Protein AF-A0A2G9RM29-F1 (afdb_monomer_lite)

Sequence (116 aa):
MASVRSVRSYSSSSVINNDRISYLGAKIPPEVEVMVRHVKDLDKETFRKILKAVVGALEGKDCREAVKVIQQNTSLSQEQLSFIIAGAYTLLRVALRLPVLTLKQEAFKEDLKELR

InterPro domains:
  IPR037357 COMM domain-containing protein 5 [PTHR15666] (1-116)

Foldseek 3Di:
DDDDDDDDDDDDDDDDDDPDAALCGPDNDVLLLLLVVLVVPDDPVLLVLLLVLLVCVVVVHDSPVSLVVSVVVDPDDPVNSVSNSSSSNSLVVSLVVDDPVPDDVVSSVVSVVVSD

pLDDT: mean 81.3, std 18.46, range [35.34, 96.5]

Organism: Aquarana catesbeiana (NCBI:txid8400)

Structure (mmCIF, N/CA/C/O backbone):
data_AF-A0A2G9RM29-F1
#
_entry.id   AF-A0A2G9RM29-F1
#
loop_
_atom_site.group_PDB
_atom_site.id
_atom_site.type_symbol
_atom_site.label_atom_id
_atom_site.label_alt_id
_atom_site.label_comp_id
_atom_site.label_asym_id
_atom_site.label_entity_id
_atom_site.label_seq_id
_atom_site.pdbx_PDB_ins_code
_atom_site.Cartn_x
_atom_site.Cartn_y
_atom_site.Cartn_z
_atom_site.occupancy
_atom_site.B_iso_or_equiv
_atom_site.auth_seq_id
_atom_site.auth_comp_id
_atom_site.auth_asym_id
_atom_site.auth_atom_id
_atom_site.pdbx_PDB_model_num
ATOM 1 N N . MET A 1 1 ? -4.376 9.648 -46.928 1.00 39.06 1 MET A N 1
ATOM 2 C CA . MET A 1 1 ? -3.226 10.377 -46.347 1.00 39.06 1 MET A CA 1
ATOM 3 C C . MET A 1 1 ? -3.618 10.851 -44.959 1.00 39.06 1 MET A C 1
ATOM 5 O O . MET A 1 1 ? -4.741 11.301 -44.781 1.00 39.06 1 MET A O 1
ATOM 9 N N . ALA A 1 2 ? -2.755 10.584 -43.981 1.00 37.19 2 ALA A N 1
ATOM 10 C CA . ALA A 1 2 ? -3.076 10.558 -42.560 1.00 37.19 2 ALA A CA 1
ATOM 11 C C . ALA A 1 2 ? -3.325 11.944 -41.937 1.00 37.19 2 ALA A C 1
ATOM 13 O O . ALA A 1 2 ? -2.761 12.956 -42.341 1.00 37.19 2 ALA A O 1
ATOM 14 N N . SER A 1 3 ? -4.192 11.911 -40.928 1.00 35.69 3 SER A N 1
ATOM 15 C CA . SER A 1 3 ? -4.705 12.990 -40.088 1.00 35.69 3 SER A CA 1
ATOM 16 C C . SER A 1 3 ? -3.607 13.730 -39.314 1.00 35.69 3 SER A C 1
ATOM 18 O O . SER A 1 3 ? -2.886 13.119 -38.530 1.00 35.69 3 SER A O 1
ATOM 20 N N . VAL A 1 4 ? -3.557 15.059 -39.429 1.00 42.94 4 VAL A N 1
ATOM 21 C CA . VAL A 1 4 ? -2.742 15.919 -38.557 1.00 42.94 4 VAL A CA 1
ATOM 22 C C . VAL A 1 4 ? -3.575 16.264 -37.321 1.00 42.94 4 VAL A C 1
ATOM 24 O O . VAL A 1 4 ? -4.519 17.047 -37.402 1.00 42.94 4 VAL A O 1
ATOM 27 N N . ARG A 1 5 ? -3.274 15.652 -36.170 1.00 40.53 5 ARG A N 1
ATOM 28 C CA . ARG A 1 5 ? -3.849 16.056 -34.878 1.00 40.53 5 ARG A CA 1
ATOM 29 C C . ARG A 1 5 ? -2.827 16.869 -34.091 1.00 40.53 5 ARG A C 1
ATOM 31 O O . ARG A 1 5 ? -1.820 16.346 -33.636 1.00 40.53 5 ARG A O 1
ATOM 38 N N . SER A 1 6 ? -3.153 18.156 -34.000 1.00 35.34 6 SER A N 1
ATOM 39 C CA . SER A 1 6 ? -2.845 19.141 -32.959 1.00 35.34 6 SER A CA 1
ATOM 40 C C . SER A 1 6 ? -1.869 18.698 -31.859 1.00 35.34 6 SER A C 1
ATOM 42 O O . SER A 1 6 ? -2.187 17.873 -31.002 1.00 35.34 6 SER A O 1
ATOM 44 N N . VAL A 1 7 ? -0.694 19.328 -31.874 1.00 41.78 7 VAL A N 1
ATOM 45 C CA . VAL A 1 7 ? 0.299 19.312 -30.798 1.00 41.78 7 VAL A CA 1
ATOM 46 C C . VAL A 1 7 ? -0.275 20.103 -29.624 1.00 41.78 7 VAL A C 1
ATOM 48 O O . VAL A 1 7 ? -0.481 21.312 -29.722 1.00 41.78 7 VAL A O 1
ATOM 51 N N . ARG A 1 8 ? -0.573 19.419 -28.517 1.00 37.06 8 ARG A N 1
ATOM 52 C CA . ARG A 1 8 ? -1.011 20.062 -27.279 1.00 37.06 8 ARG A CA 1
ATOM 53 C C . ARG A 1 8 ? 0.226 20.496 -26.502 1.00 37.06 8 ARG A C 1
ATOM 55 O O . ARG A 1 8 ? 0.927 19.670 -25.927 1.00 37.06 8 ARG A O 1
ATOM 62 N N . SER A 1 9 ? 0.494 21.794 -26.540 1.00 40.59 9 SER A N 1
ATOM 63 C CA . SER A 1 9 ? 1.477 22.464 -25.696 1.00 40.59 9 SER A CA 1
ATOM 64 C C . SER A 1 9 ? 1.080 22.303 -24.230 1.00 40.59 9 SER A C 1
ATOM 66 O O . SER A 1 9 ? -0.028 22.678 -23.844 1.00 40.59 9 SER A O 1
ATOM 68 N N . TYR A 1 10 ? 1.982 21.764 -23.416 1.00 39.25 10 TYR A N 1
ATOM 69 C CA . TYR A 1 10 ? 1.860 21.797 -21.964 1.00 39.25 10 TYR A CA 1
ATOM 70 C C . TYR A 1 10 ? 2.917 22.757 -21.436 1.00 39.25 10 TYR A C 1
ATOM 72 O O . TYR A 1 10 ? 4.115 22.500 -21.531 1.00 39.25 10 TYR A O 1
ATOM 80 N N . SER A 1 11 ? 2.435 23.904 -20.963 1.00 39.41 11 SER A N 1
ATOM 81 C CA . SER A 1 11 ? 3.227 24.956 -20.345 1.00 39.41 11 SER A CA 1
ATOM 82 C C . SER A 1 11 ? 3.948 24.441 -19.106 1.00 39.41 11 SER A C 1
ATOM 84 O O . SER A 1 11 ? 3.348 23.835 -18.218 1.00 39.41 11 SER A O 1
ATOM 86 N N . SER A 1 12 ? 5.240 24.735 -19.065 1.00 57.28 12 SER A N 1
ATOM 87 C CA . SER A 1 12 ? 6.162 24.480 -17.972 1.00 57.28 12 SER A CA 1
ATOM 88 C C . SER A 1 12 ? 5.774 25.234 -16.704 1.00 57.28 12 SER A C 1
ATOM 90 O O . SER A 1 12 ? 5.545 26.441 -16.733 1.00 57.28 12 SER A O 1
ATOM 92 N N . SER A 1 13 ? 5.786 24.541 -15.570 1.00 45.22 13 SER A N 1
ATOM 93 C CA . SER A 1 13 ? 6.316 25.066 -14.304 1.00 45.22 13 SER A CA 1
ATOM 94 C C . SER A 1 13 ? 6.327 23.952 -13.261 1.00 45.22 13 SER A C 1
ATOM 96 O O . SER A 1 13 ? 5.269 23.543 -12.795 1.00 45.22 13 SER A O 1
ATOM 98 N N . SER A 1 14 ? 7.526 23.446 -12.944 1.00 40.19 14 SER A N 1
ATOM 99 C CA . SER A 1 14 ? 7.985 22.993 -11.615 1.00 40.19 14 SER A CA 1
ATOM 100 C C . SER A 1 14 ? 9.320 22.248 -11.754 1.00 40.19 14 SER A C 1
ATOM 102 O O . SER A 1 14 ? 9.354 21.116 -12.212 1.00 40.19 14 SER A O 1
ATOM 104 N N . VAL A 1 15 ? 10.398 22.945 -11.384 1.00 43.25 15 VAL A N 1
ATOM 105 C CA . VAL A 1 15 ? 11.669 22.448 -10.819 1.00 43.25 15 VAL A CA 1
ATOM 106 C C . VAL A 1 15 ? 12.265 21.161 -11.417 1.00 43.25 15 VAL A C 1
ATOM 108 O O . VAL A 1 15 ? 11.895 20.048 -11.061 1.00 43.25 15 VAL A O 1
ATOM 111 N N . ILE A 1 16 ? 13.291 21.329 -12.255 1.00 55.44 16 ILE A N 1
ATOM 112 C CA . ILE A 1 16 ? 14.255 20.266 -12.555 1.00 55.44 16 ILE A CA 1
ATOM 113 C C . ILE A 1 16 ? 15.075 20.036 -11.284 1.00 55.44 16 ILE A C 1
ATOM 115 O O . ILE A 1 16 ? 15.855 20.900 -10.893 1.00 55.44 16 ILE A O 1
ATOM 119 N N . ASN A 1 17 ? 14.890 18.886 -10.645 1.00 42.97 17 ASN A N 1
ATOM 120 C CA . ASN A 1 17 ? 15.922 18.235 -9.850 1.00 42.97 17 ASN A CA 1
ATOM 121 C C . ASN A 1 17 ? 15.655 16.727 -9.883 1.00 42.97 17 ASN A C 1
ATOM 123 O O . ASN A 1 17 ? 14.627 16.272 -9.395 1.00 42.97 17 ASN A O 1
ATOM 127 N N . ASN A 1 18 ? 16.622 15.997 -10.449 1.00 44.72 18 ASN A N 1
ATOM 128 C CA . ASN A 1 18 ? 16.646 14.565 -10.763 1.00 44.72 18 ASN A CA 1
ATOM 129 C C . ASN A 1 18 ? 15.900 14.182 -12.060 1.00 44.72 18 ASN A C 1
ATOM 131 O O . ASN A 1 18 ? 14.682 14.054 -12.080 1.00 44.72 18 ASN A O 1
ATOM 135 N N . ASP A 1 19 ? 16.650 13.905 -13.135 1.00 55.56 19 ASP A N 1
ATOM 136 C CA . ASP A 1 19 ? 16.211 13.293 -14.410 1.00 55.56 19 ASP A CA 1
ATOM 137 C C . ASP A 1 19 ? 15.599 11.878 -14.258 1.00 55.56 19 ASP A C 1
ATOM 139 O O . ASP A 1 19 ? 15.574 11.075 -15.194 1.00 55.56 19 ASP A O 1
ATOM 143 N N . ARG A 1 20 ? 15.112 11.528 -13.065 1.00 68.44 20 ARG A N 1
ATOM 144 C CA . ARG A 1 20 ? 14.436 10.271 -12.792 1.00 68.44 20 ARG A CA 1
ATOM 145 C C . ARG A 1 20 ? 12.937 10.513 -12.756 1.00 68.44 20 ARG A C 1
ATOM 147 O O . ARG A 1 20 ? 12.405 11.107 -11.828 1.00 68.44 20 ARG A O 1
ATOM 154 N N . ILE A 1 21 ? 12.248 9.998 -13.765 1.00 71.00 21 ILE A N 1
ATOM 155 C CA . ILE A 1 21 ? 10.790 9.905 -13.743 1.00 71.00 21 ILE A CA 1
ATOM 156 C C . ILE A 1 21 ? 10.419 8.898 -12.645 1.00 71.00 21 ILE A C 1
ATOM 158 O O . ILE A 1 21 ? 10.842 7.741 -12.708 1.00 71.00 21 ILE A O 1
ATOM 162 N N . SER A 1 22 ? 9.656 9.341 -11.642 1.00 79.69 22 SER A N 1
ATOM 163 C CA . SER A 1 22 ? 9.115 8.476 -10.584 1.00 79.69 22 SER A CA 1
ATOM 164 C C . SER A 1 22 ? 8.395 7.267 -11.189 1.00 79.69 22 SER A C 1
ATOM 166 O O . SER A 1 22 ? 7.782 7.378 -12.255 1.00 79.69 22 SER A O 1
ATOM 168 N N . TYR A 1 23 ? 8.391 6.110 -10.515 1.00 83.25 23 TYR A N 1
ATOM 169 C CA . TYR A 1 23 ? 7.654 4.938 -11.023 1.00 83.25 23 TYR A CA 1
ATOM 170 C C . TYR A 1 23 ? 6.148 5.197 -11.180 1.00 83.25 23 TYR A C 1
ATOM 172 O O . TYR A 1 23 ? 5.482 4.513 -11.956 1.00 83.25 23 TYR A O 1
ATOM 180 N N . LEU A 1 24 ? 5.612 6.188 -10.463 1.00 83.25 24 LEU A N 1
ATOM 181 C CA . LEU A 1 24 ? 4.226 6.642 -10.580 1.00 83.25 24 LEU A CA 1
ATOM 182 C C . LEU A 1 24 ? 3.969 7.481 -11.847 1.00 83.25 24 LEU A C 1
ATOM 184 O O . LEU A 1 24 ? 2.817 7.768 -12.168 1.00 83.25 24 LEU A O 1
ATOM 188 N N . GLY A 1 25 ? 5.019 7.828 -12.594 1.00 82.00 25 GLY A N 1
ATOM 189 C CA . GLY A 1 25 ? 4.978 8.653 -13.795 1.00 82.00 25 GLY A CA 1
ATOM 190 C C . GLY A 1 25 ? 5.106 10.148 -13.496 1.00 82.00 25 GLY A C 1
ATOM 191 O O . GLY A 1 25 ? 5.557 10.557 -12.432 1.00 82.00 25 GLY A O 1
ATOM 192 N N . ALA A 1 26 ? 4.693 10.977 -14.459 1.00 78.50 26 ALA A N 1
ATOM 193 C CA . ALA A 1 26 ? 4.794 12.439 -14.369 1.00 78.50 26 ALA A CA 1
ATOM 194 C C . ALA A 1 26 ? 3.846 13.077 -13.333 1.00 78.50 26 ALA A C 1
ATOM 196 O O . ALA A 1 26 ? 4.011 14.244 -12.987 1.00 78.50 26 ALA A O 1
ATOM 197 N N . LYS A 1 27 ? 2.829 12.343 -12.863 1.00 82.62 27 LYS A N 1
ATOM 198 C CA . LYS A 1 27 ? 1.893 12.796 -11.830 1.00 82.62 27 LYS A CA 1
ATOM 199 C C . LYS A 1 27 ? 1.513 11.633 -10.919 1.00 82.62 27 LYS A C 1
ATOM 201 O O . LYS A 1 27 ? 1.222 10.544 -11.404 1.00 82.62 27 LYS A O 1
ATOM 206 N N . ILE A 1 28 ? 1.448 11.899 -9.617 1.00 86.38 28 ILE A N 1
ATOM 207 C CA . ILE A 1 28 ? 0.980 10.942 -8.611 1.00 86.38 28 ILE A CA 1
ATOM 208 C C . ILE A 1 28 ? -0.507 10.615 -8.871 1.00 86.38 28 ILE A C 1
ATOM 210 O O . ILE A 1 28 ? -1.312 11.542 -9.022 1.00 86.38 28 ILE A O 1
ATOM 214 N N . PRO A 1 29 ? -0.902 9.328 -8.933 1.00 88.44 29 PRO A N 1
ATOM 215 C CA . PRO A 1 29 ? -2.305 8.942 -9.049 1.00 88.44 29 PRO A CA 1
ATOM 216 C C . PRO A 1 29 ? -3.140 9.496 -7.883 1.00 88.44 29 PRO A C 1
ATOM 218 O O . PRO A 1 29 ? -2.684 9.442 -6.736 1.00 88.44 29 PRO A O 1
ATOM 221 N N . PRO A 1 30 ? -4.362 9.998 -8.131 1.00 88.31 30 PRO A N 1
ATOM 222 C CA . PRO A 1 30 ? -5.176 10.645 -7.099 1.00 88.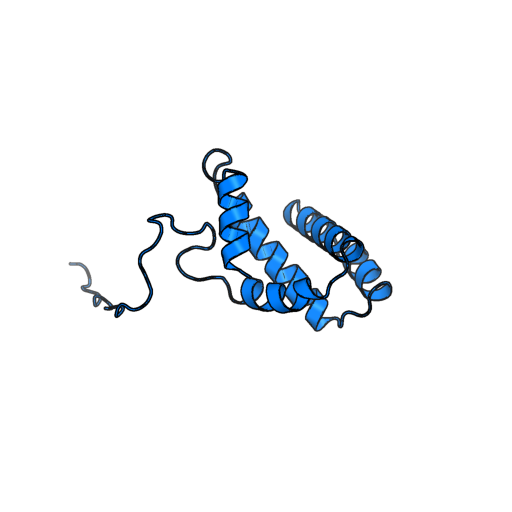31 30 PRO A CA 1
ATOM 223 C C . PRO A 1 30 ? -5.487 9.718 -5.915 1.00 88.31 30 PRO A C 1
ATOM 225 O O . PRO A 1 30 ? -5.538 10.166 -4.774 1.00 88.31 30 PRO A O 1
ATOM 228 N N . GLU A 1 31 ? -5.629 8.413 -6.151 1.00 90.81 31 GLU A N 1
ATOM 229 C CA . GLU A 1 31 ? -5.856 7.415 -5.103 1.00 90.81 31 GLU A CA 1
ATOM 230 C C . GLU A 1 31 ? -4.657 7.306 -4.153 1.00 90.81 31 GLU A C 1
ATOM 232 O O . GLU A 1 31 ? -4.827 7.133 -2.946 1.00 90.81 31 GLU A O 1
ATOM 237 N N . VAL A 1 32 ? -3.439 7.431 -4.690 1.00 90.75 32 VAL A N 1
ATOM 238 C CA . VAL A 1 32 ? -2.200 7.420 -3.901 1.00 90.75 32 VAL A CA 1
ATOM 239 C C . VAL A 1 32 ? -2.098 8.706 -3.085 1.00 90.75 32 VAL A C 1
ATOM 241 O O . VAL A 1 32 ? -1.768 8.648 -1.903 1.00 90.75 32 VAL A O 1
ATOM 244 N N . GLU A 1 33 ? -2.449 9.850 -3.674 1.00 90.69 33 GLU A N 1
ATOM 245 C CA . GLU A 1 33 ? -2.439 11.138 -2.976 1.00 90.69 33 GLU A CA 1
ATOM 246 C C . GLU A 1 33 ? -3.397 11.149 -1.771 1.00 90.69 33 GLU A C 1
ATOM 248 O O . GLU A 1 33 ? -3.017 11.554 -0.671 1.00 90.69 33 GLU A O 1
ATOM 253 N N . VAL A 1 34 ? -4.627 10.654 -1.947 1.00 91.56 34 VAL A N 1
ATOM 254 C CA . VAL A 1 34 ? -5.616 10.571 -0.860 1.00 91.56 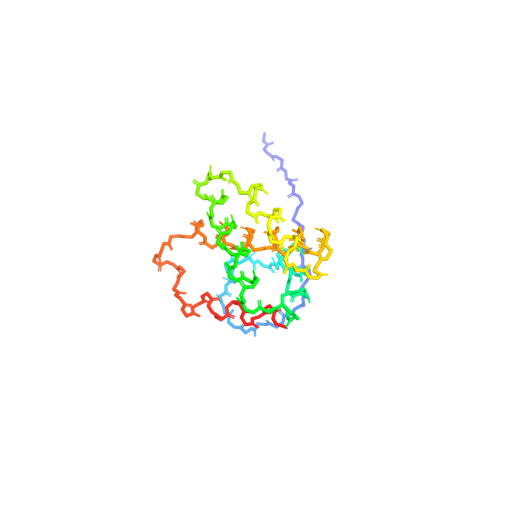34 VAL A CA 1
ATOM 255 C C . VAL A 1 34 ? -5.189 9.552 0.198 1.00 91.56 34 VAL A C 1
ATOM 257 O O . VAL A 1 34 ? -5.258 9.850 1.391 1.00 91.56 34 VAL A O 1
ATOM 260 N N . MET A 1 35 ? -4.677 8.382 -0.206 1.00 93.44 35 MET A N 1
ATOM 261 C CA . MET A 1 35 ? -4.161 7.373 0.728 1.00 93.44 35 MET A CA 1
ATOM 262 C C . MET A 1 35 ? -3.117 7.962 1.677 1.00 93.44 35 MET A C 1
ATOM 264 O O . MET A 1 35 ? -3.180 7.705 2.879 1.00 93.44 35 MET A O 1
ATOM 268 N N . VAL A 1 36 ? -2.155 8.739 1.170 1.00 91.38 36 VAL A N 1
ATOM 269 C CA . VAL A 1 36 ? -1.052 9.254 1.995 1.00 91.38 36 VAL A CA 1
ATOM 270 C C . VAL A 1 36 ? -1.563 10.130 3.140 1.00 91.38 36 VAL A C 1
ATOM 272 O O . VAL A 1 36 ? -0.996 10.100 4.232 1.00 91.38 36 VAL A O 1
ATOM 275 N N . ARG A 1 37 ? -2.673 10.848 2.938 1.00 90.50 37 ARG A N 1
ATOM 276 C CA . ARG A 1 37 ? -3.313 11.653 3.989 1.00 90.50 37 ARG A CA 1
ATOM 277 C C . ARG A 1 37 ? -3.857 10.788 5.126 1.00 90.50 37 ARG A C 1
ATOM 279 O O . ARG A 1 37 ? -3.781 11.202 6.271 1.00 90.50 37 ARG A O 1
ATOM 286 N N . HIS A 1 38 ? -4.348 9.587 4.824 1.00 90.00 38 HIS A N 1
ATOM 287 C CA . HIS A 1 38 ? -4.919 8.668 5.814 1.00 90.00 38 HIS A CA 1
ATOM 288 C C . HIS A 1 38 ? -3.893 7.718 6.447 1.00 90.00 38 HIS A C 1
ATOM 290 O O . HIS A 1 38 ? -4.102 7.238 7.556 1.00 90.00 38 HIS A O 1
ATOM 296 N N . VAL A 1 39 ? -2.777 7.439 5.768 1.00 89.75 39 VAL A N 1
ATOM 297 C CA . VAL A 1 39 ? -1.727 6.542 6.283 1.00 89.75 39 VAL A CA 1
ATOM 298 C C . VAL A 1 39 ? -0.888 7.200 7.386 1.00 89.75 39 VAL A C 1
ATOM 300 O O . VAL A 1 39 ? -0.340 6.488 8.223 1.00 89.75 39 VAL A O 1
ATOM 303 N N . LYS A 1 40 ? -0.791 8.537 7.420 1.00 85.00 40 LYS A N 1
ATOM 304 C CA . LYS A 1 40 ? 0.012 9.275 8.418 1.00 85.00 40 LYS A CA 1
ATOM 305 C C . LYS A 1 40 ? -0.421 9.003 9.862 1.00 85.00 40 LYS A C 1
ATOM 307 O O . LYS A 1 40 ? 0.442 8.880 10.726 1.00 85.00 40 LYS A O 1
ATOM 312 N N . ASP A 1 41 ? -1.722 8.860 10.088 1.00 84.75 41 ASP A N 1
ATOM 313 C CA . ASP A 1 41 ? -2.317 8.644 11.413 1.00 84.75 41 ASP A CA 1
ATOM 314 C C . ASP A 1 41 ? -2.608 7.162 11.705 1.00 84.75 41 ASP A C 1
ATOM 316 O O . ASP A 1 41 ? -3.182 6.820 12.739 1.00 84.75 41 ASP A O 1
ATOM 320 N N . LEU A 1 42 ? -2.224 6.265 10.792 1.00 90.25 42 LEU A N 1
ATOM 321 C CA . LEU A 1 42 ? -2.516 4.844 10.900 1.00 90.25 42 LEU A CA 1
ATOM 322 C C . LEU A 1 42 ? -1.452 4.111 11.719 1.00 90.25 42 LEU A C 1
ATOM 324 O O . LEU A 1 42 ? -0.246 4.252 11.497 1.00 90.25 42 LEU A O 1
ATOM 328 N N . ASP A 1 43 ? -1.894 3.246 12.626 1.00 91.69 43 ASP A N 1
ATOM 329 C CA . ASP A 1 43 ? -0.983 2.395 13.372 1.00 91.69 43 ASP A CA 1
ATOM 330 C C . ASP A 1 43 ? -0.293 1.359 12.459 1.00 91.69 43 ASP A C 1
ATOM 332 O O . ASP A 1 43 ? -0.817 0.886 11.443 1.00 91.69 43 ASP A O 1
ATOM 336 N N . LYS A 1 44 ? 0.933 0.979 12.833 1.00 92.19 44 LYS A N 1
ATOM 337 C CA . LYS A 1 44 ? 1.763 0.077 12.022 1.00 92.19 44 LYS A CA 1
ATOM 338 C C . LYS A 1 44 ? 1.151 -1.316 11.868 1.00 92.19 44 LYS A C 1
ATOM 340 O O . LYS A 1 44 ? 1.464 -2.005 10.896 1.00 92.19 44 LYS A O 1
ATOM 345 N N . GLU A 1 45 ? 0.351 -1.768 12.830 1.00 93.56 45 GLU A N 1
ATOM 346 C CA . GLU A 1 45 ? -0.233 -3.105 12.804 1.00 93.56 45 GLU A CA 1
ATOM 347 C C . GLU A 1 45 ? -1.372 -3.173 11.784 1.00 93.56 45 GLU A C 1
ATOM 349 O O . GLU A 1 45 ? -1.352 -4.029 10.895 1.00 93.56 45 GLU A O 1
ATOM 354 N N . THR A 1 46 ? -2.305 -2.227 11.847 1.00 93.56 46 THR A N 1
ATOM 355 C CA . THR A 1 46 ? -3.397 -2.065 10.889 1.00 93.56 46 THR A CA 1
ATOM 356 C C . THR A 1 46 ? -2.849 -1.834 9.489 1.00 93.56 46 THR A C 1
ATOM 358 O O . THR A 1 46 ? -3.274 -2.514 8.554 1.00 93.56 46 THR A O 1
ATOM 361 N N . PHE A 1 47 ? -1.823 -0.987 9.333 1.00 93.81 47 PHE A N 1
ATOM 362 C CA . PHE A 1 47 ? -1.164 -0.795 8.039 1.00 93.81 47 PHE A CA 1
ATOM 363 C C . PHE A 1 47 ? -0.625 -2.112 7.457 1.00 93.81 47 PHE A C 1
ATOM 365 O O . PHE A 1 47 ? -0.861 -2.423 6.290 1.00 93.81 47 PHE A O 1
ATOM 372 N N . ARG A 1 48 ? 0.046 -2.944 8.268 1.00 95.31 48 ARG A N 1
ATOM 373 C CA . ARG A 1 48 ? 0.533 -4.265 7.826 1.00 95.31 48 ARG A CA 1
ATOM 374 C C . ARG A 1 48 ? -0.606 -5.209 7.445 1.00 95.31 48 ARG A C 1
ATOM 376 O O . ARG A 1 48 ? -0.455 -5.958 6.482 1.00 95.31 48 ARG A O 1
ATOM 383 N N . LYS A 1 49 ? -1.720 -5.205 8.184 1.00 96.00 49 LYS A N 1
ATOM 384 C CA . LYS A 1 49 ? -2.902 -6.024 7.858 1.00 96.00 49 LYS A CA 1
ATOM 385 C C . LYS A 1 49 ? -3.505 -5.602 6.517 1.00 96.00 49 LYS A C 1
ATOM 387 O O . LYS A 1 49 ? -3.753 -6.464 5.676 1.00 96.00 49 LYS A O 1
ATOM 392 N N . ILE A 1 50 ? -3.649 -4.297 6.284 1.00 95.81 50 ILE A N 1
ATOM 393 C CA . ILE A 1 50 ? -4.119 -3.750 5.004 1.00 95.81 50 ILE A CA 1
ATOM 394 C C . ILE A 1 50 ? -3.169 -4.148 3.875 1.00 95.81 50 ILE A C 1
ATOM 396 O O . ILE A 1 50 ? -3.616 -4.678 2.862 1.00 95.81 50 ILE A O 1
ATOM 400 N N . LEU A 1 51 ? -1.859 -3.974 4.063 1.00 95.88 51 LEU A N 1
ATOM 401 C CA . LEU A 1 51 ? -0.867 -4.327 3.050 1.00 95.88 51 LEU A CA 1
ATOM 402 C C . LEU A 1 51 ? -0.931 -5.816 2.681 1.00 95.88 51 LEU A C 1
ATOM 404 O O . LEU A 1 51 ? -0.890 -6.154 1.503 1.00 95.88 51 LEU A O 1
ATOM 408 N N . LYS A 1 52 ? -1.099 -6.708 3.667 1.00 96.19 52 LYS A N 1
ATOM 409 C CA . LYS A 1 52 ? -1.299 -8.146 3.420 1.00 96.19 52 LYS A CA 1
ATOM 410 C C . LYS A 1 52 ? -2.556 -8.423 2.594 1.00 96.19 52 LYS A C 1
ATOM 412 O O . LYS A 1 52 ? -2.495 -9.238 1.679 1.00 96.19 52 LYS A O 1
ATOM 417 N N . ALA A 1 53 ? -3.671 -7.755 2.894 1.00 96.50 53 ALA A N 1
ATOM 418 C CA . ALA A 1 53 ? -4.903 -7.895 2.119 1.00 96.50 53 ALA A CA 1
ATOM 419 C C . ALA A 1 53 ? -4.723 -7.394 0.675 1.00 96.50 53 ALA A C 1
ATOM 421 O O . ALA A 1 53 ? -5.139 -8.058 -0.268 1.00 96.50 53 ALA A O 1
ATOM 422 N N . VAL A 1 54 ? -4.039 -6.264 0.484 1.00 96.50 54 VAL A N 1
ATOM 423 C CA . VAL A 1 54 ? -3.744 -5.712 -0.847 1.00 96.50 54 VAL A CA 1
ATOM 424 C C . VAL A 1 54 ? -2.840 -6.643 -1.656 1.00 96.50 54 VAL A C 1
ATOM 426 O O . VAL A 1 54 ? -3.126 -6.904 -2.821 1.00 96.50 54 VAL A O 1
ATOM 429 N N . VAL A 1 55 ? -1.772 -7.172 -1.051 1.00 95.12 55 VAL A N 1
ATOM 430 C CA . VAL A 1 55 ? -0.889 -8.152 -1.706 1.00 95.12 55 VAL A CA 1
ATOM 431 C C . VAL A 1 55 ? -1.669 -9.414 -2.065 1.00 95.12 55 VAL A C 1
ATOM 433 O O . VAL A 1 55 ? -1.564 -9.879 -3.193 1.00 95.12 55 VAL A O 1
ATOM 436 N N . GLY A 1 56 ? -2.523 -9.913 -1.168 1.00 95.75 56 GLY A N 1
ATOM 437 C CA . GLY A 1 56 ? -3.393 -11.048 -1.470 1.00 95.75 56 GLY A CA 1
ATOM 438 C C . GLY A 1 56 ? -4.305 -10.790 -2.673 1.00 95.75 56 GLY A C 1
ATOM 439 O O . GLY A 1 56 ? -4.415 -11.648 -3.545 1.00 95.75 56 GLY A O 1
ATOM 440 N N . ALA A 1 57 ? -4.891 -9.595 -2.775 1.00 94.75 57 ALA A N 1
ATOM 441 C CA . ALA A 1 57 ? -5.711 -9.211 -3.921 1.00 94.75 57 ALA A CA 1
ATOM 442 C C . ALA A 1 57 ? -4.896 -9.125 -5.226 1.00 94.75 57 ALA A C 1
ATOM 444 O O . ALA A 1 57 ? -5.377 -9.546 -6.276 1.00 94.75 57 ALA A O 1
ATOM 445 N N . LEU A 1 58 ? -3.654 -8.629 -5.172 1.00 93.50 58 LEU A N 1
ATOM 446 C CA . LEU A 1 58 ? -2.732 -8.611 -6.320 1.00 93.50 58 LEU A CA 1
ATOM 447 C C . LEU A 1 58 ? -2.320 -10.022 -6.763 1.00 93.50 58 LEU A C 1
ATOM 449 O O . LEU A 1 58 ? -2.098 -10.249 -7.948 1.00 93.50 58 LEU A O 1
ATOM 453 N N . GLU A 1 59 ? -2.267 -10.970 -5.829 1.00 93.81 59 GLU A N 1
ATOM 454 C CA . GLU A 1 59 ? -2.063 -12.400 -6.092 1.00 93.81 59 GLU A CA 1
ATOM 455 C C . GLU A 1 59 ? -3.348 -13.117 -6.561 1.00 93.81 59 GLU A C 1
ATOM 457 O O . GLU A 1 59 ? -3.321 -14.322 -6.807 1.00 93.81 59 GLU A O 1
ATOM 462 N N . GLY A 1 60 ? -4.479 -12.409 -6.679 1.00 94.19 60 GLY A N 1
ATOM 463 C CA . GLY A 1 60 ? -5.760 -12.965 -7.126 1.00 94.19 60 GLY A CA 1
ATOM 464 C C . GLY A 1 60 ? -6.571 -13.684 -6.041 1.00 94.19 60 GLY A C 1
ATOM 465 O O . GLY A 1 60 ? -7.511 -14.410 -6.361 1.00 94.19 60 GLY A O 1
ATOM 466 N N . LYS A 1 61 ? -6.231 -13.506 -4.760 1.00 95.69 61 LYS A N 1
ATOM 467 C CA . LYS A 1 61 ? -6.971 -14.087 -3.628 1.00 95.69 61 LYS A CA 1
ATOM 468 C C . LYS A 1 61 ? -8.216 -13.261 -3.302 1.00 95.69 61 LYS A C 1
ATOM 470 O O . LYS A 1 61 ? -8.240 -12.043 -3.472 1.00 95.69 61 LYS A O 1
ATOM 475 N N . ASP A 1 62 ? -9.233 -13.917 -2.744 1.00 94.44 62 ASP A N 1
ATOM 476 C CA . ASP A 1 62 ? -10.372 -13.218 -2.149 1.00 94.44 62 ASP A CA 1
ATOM 477 C C . ASP A 1 62 ? -9.985 -12.645 -0.779 1.00 94.44 62 A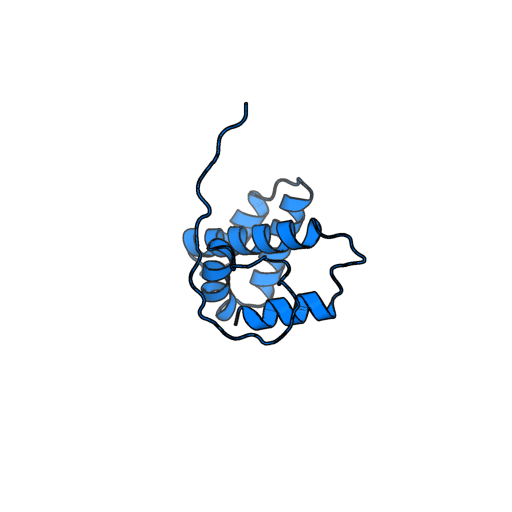SP A C 1
ATOM 479 O O . ASP A 1 62 ? -9.691 -13.379 0.165 1.00 94.44 62 ASP A O 1
ATOM 483 N N . CYS A 1 63 ? -9.973 -11.318 -0.671 1.00 93.81 63 CYS A N 1
ATOM 484 C CA . CYS A 1 63 ? -9.609 -10.607 0.553 1.00 93.81 63 CYS A CA 1
ATOM 485 C C . CYS A 1 63 ? -10.800 -9.931 1.243 1.00 93.81 63 CYS A C 1
ATOM 487 O O . CYS A 1 63 ? -10.591 -9.172 2.189 1.00 93.81 63 CYS A O 1
ATOM 489 N N . ARG A 1 64 ? -12.045 -10.203 0.820 1.00 93.69 64 ARG A N 1
ATOM 490 C CA . ARG A 1 64 ? -13.248 -9.572 1.397 1.00 93.69 64 ARG A CA 1
ATOM 491 C C . ARG A 1 64 ? -13.349 -9.781 2.904 1.00 93.69 64 ARG A C 1
ATOM 493 O O . ARG A 1 64 ? -13.627 -8.834 3.633 1.00 93.69 64 ARG A O 1
ATOM 500 N N . GLU A 1 65 ? -13.079 -10.996 3.372 1.00 94.62 65 GLU A N 1
ATOM 501 C CA . GLU A 1 65 ? -13.140 -11.309 4.802 1.00 94.62 65 GLU A CA 1
ATOM 502 C C . GLU A 1 65 ? -12.017 -10.622 5.587 1.00 94.62 65 GLU A C 1
ATOM 504 O O . GLU A 1 65 ? -12.262 -10.029 6.633 1.00 94.62 65 GLU A O 1
ATOM 509 N N . ALA A 1 66 ? -10.799 -10.593 5.039 1.00 93.50 66 ALA A N 1
ATOM 510 C CA . ALA A 1 66 ? -9.684 -9.876 5.652 1.00 93.50 66 ALA A CA 1
ATOM 511 C C . ALA A 1 66 ? -9.986 -8.374 5.801 1.00 93.50 66 ALA A C 1
ATOM 513 O O . ALA A 1 66 ? -9.712 -7.794 6.849 1.00 93.50 66 ALA A O 1
ATOM 514 N N . VAL A 1 67 ? -10.594 -7.754 4.783 1.00 94.12 67 VAL A N 1
ATOM 515 C CA . VAL A 1 67 ? -11.001 -6.340 4.825 1.00 94.12 67 VAL A CA 1
ATOM 516 C C . VAL A 1 67 ? -12.087 -6.103 5.876 1.00 94.12 67 VAL A C 1
ATOM 518 O O . VAL A 1 67 ? -11.979 -5.142 6.634 1.00 94.12 67 VAL A O 1
ATOM 521 N N . LYS A 1 68 ? -13.084 -6.992 5.990 1.00 94.38 68 LYS A N 1
ATOM 522 C CA . LYS A 1 68 ? -14.111 -6.904 7.044 1.00 94.38 68 LYS A CA 1
ATOM 523 C C . LYS A 1 68 ? -13.510 -6.989 8.444 1.00 94.38 68 LYS A C 1
ATOM 525 O O . LYS A 1 68 ? -13.835 -6.164 9.292 1.00 94.38 68 LYS A O 1
ATOM 530 N N . VAL A 1 69 ? -12.612 -7.946 8.680 1.00 94.56 69 VAL A N 1
ATOM 531 C CA . VAL A 1 69 ? -11.937 -8.095 9.976 1.00 94.56 69 VAL A CA 1
ATOM 532 C C . VAL A 1 69 ? -11.121 -6.845 10.300 1.00 94.56 69 VAL A C 1
ATOM 534 O O . VAL A 1 69 ? -11.172 -6.364 11.427 1.00 94.56 69 VAL A O 1
ATOM 537 N N . ILE A 1 70 ? -10.402 -6.274 9.329 1.00 93.75 70 ILE A N 1
ATOM 538 C CA . ILE A 1 70 ? -9.679 -5.010 9.532 1.00 93.75 70 ILE A CA 1
ATOM 539 C C . ILE A 1 70 ? -10.652 -3.907 9.944 1.00 93.75 70 ILE A C 1
ATOM 541 O O . ILE A 1 70 ? -10.415 -3.266 10.961 1.00 93.75 70 ILE A O 1
ATOM 545 N N . GLN A 1 71 ? -11.752 -3.738 9.207 1.00 93.00 71 GLN A N 1
ATOM 546 C CA . GLN A 1 71 ? -12.767 -2.717 9.468 1.00 93.00 71 GLN A CA 1
ATOM 547 C C . GLN A 1 71 ? -13.387 -2.836 10.869 1.00 93.00 71 GLN A C 1
ATOM 549 O O . GLN A 1 71 ? -13.657 -1.825 11.503 1.00 93.00 71 GLN A O 1
ATOM 554 N N . GLN A 1 72 ? -13.584 -4.055 11.374 1.00 92.56 72 GLN A N 1
ATOM 555 C CA . GLN A 1 72 ? -14.120 -4.293 12.720 1.00 92.56 72 GLN A CA 1
ATOM 556 C C . GLN A 1 72 ? -13.123 -3.986 13.846 1.00 92.56 72 GLN A C 1
ATOM 558 O O . GLN A 1 72 ? -13.536 -3.741 14.974 1.00 92.56 72 GLN A O 1
ATOM 563 N N . ASN A 1 73 ? -11.820 -4.026 13.557 1.00 90.38 73 ASN A N 1
ATOM 564 C CA . ASN A 1 73 ? -10.749 -3.884 14.548 1.00 90.38 73 ASN A CA 1
ATOM 565 C C . ASN A 1 73 ? -10.027 -2.528 14.469 1.00 90.38 73 ASN A C 1
ATOM 567 O O . ASN A 1 73 ? -8.989 -2.347 15.102 1.00 90.38 73 ASN A O 1
ATOM 571 N N . THR A 1 74 ? -10.539 -1.586 13.678 1.00 88.75 74 THR A N 1
ATOM 572 C CA . THR A 1 74 ? -9.949 -0.260 13.478 1.00 88.75 74 THR A CA 1
ATOM 573 C C . THR A 1 74 ? -10.997 0.829 13.683 1.00 88.75 74 THR A C 1
ATOM 575 O O . THR A 1 74 ? -12.193 0.586 13.557 1.00 88.75 74 THR A O 1
ATOM 578 N N . SER A 1 75 ? -10.552 2.046 13.985 1.00 88.75 75 SER A N 1
ATOM 579 C CA . SER A 1 75 ? -11.408 3.235 14.062 1.00 88.75 75 SER A CA 1
ATOM 580 C C . SER A 1 75 ? -11.636 3.911 12.704 1.00 88.75 75 SER A C 1
ATOM 582 O O . SER A 1 75 ? -12.352 4.909 12.634 1.00 88.75 75 SER A O 1
ATOM 584 N N . LEU A 1 76 ? -11.029 3.397 11.627 1.00 89.75 76 LEU A N 1
ATOM 585 C CA . LEU A 1 76 ? -11.201 3.934 10.279 1.00 89.75 76 LEU A CA 1
ATOM 586 C C . LEU A 1 76 ? -12.640 3.765 9.782 1.00 89.75 76 LEU A C 1
ATOM 588 O O . LEU A 1 76 ? -13.239 2.694 9.899 1.00 89.75 76 LEU A O 1
ATOM 592 N N . SER A 1 77 ? -13.159 4.798 9.119 1.00 91.94 77 SER A N 1
ATOM 593 C CA . SER A 1 77 ? -14.407 4.669 8.368 1.00 91.94 77 SER A CA 1
ATOM 594 C C . SER A 1 77 ? -14.226 3.737 7.162 1.00 91.94 77 SER A C 1
ATOM 596 O O . SER A 1 77 ? -13.118 3.535 6.655 1.00 91.94 77 SER A O 1
ATOM 598 N N . GLN A 1 78 ? -15.334 3.192 6.649 1.00 90.94 78 GLN A N 1
ATOM 599 C CA . GLN A 1 78 ? -15.313 2.367 5.434 1.00 90.94 78 GLN A CA 1
ATOM 600 C C . GLN A 1 78 ? -14.691 3.111 4.243 1.00 90.94 78 GLN A C 1
ATOM 602 O O . GLN A 1 78 ? -13.971 2.522 3.436 1.00 90.94 78 GLN A O 1
ATOM 607 N N . GLU A 1 79 ? -14.969 4.408 4.144 1.00 92.69 79 GLU A N 1
ATOM 608 C CA . GLU A 1 79 ? -14.463 5.274 3.088 1.00 92.69 79 GLU A CA 1
ATOM 609 C C . GLU A 1 79 ? -12.943 5.461 3.204 1.00 92.69 79 GLU A C 1
ATOM 611 O O . GLU A 1 79 ? -12.218 5.222 2.239 1.00 92.69 79 GLU A O 1
ATOM 616 N N . GLN A 1 80 ? -12.440 5.768 4.406 1.00 92.25 80 GLN A N 1
ATOM 617 C CA . GLN A 1 80 ? -11.002 5.895 4.672 1.00 92.25 80 GLN A CA 1
ATOM 618 C C . GLN A 1 80 ? -10.254 4.600 4.351 1.00 92.25 80 GLN A C 1
ATOM 620 O O . GLN A 1 80 ? -9.235 4.620 3.660 1.00 92.25 80 GLN A O 1
ATOM 625 N N . LEU A 1 81 ? -10.781 3.461 4.808 1.00 94.19 81 LEU A N 1
ATOM 626 C CA . LEU A 1 81 ? -10.201 2.154 4.519 1.00 94.19 81 LEU A CA 1
ATOM 627 C C . LEU A 1 81 ? -10.178 1.872 3.008 1.00 94.19 81 LEU A C 1
ATOM 629 O O . LEU A 1 81 ? -9.179 1.369 2.493 1.00 94.19 81 LEU A O 1
ATOM 633 N N . SER A 1 82 ? -11.237 2.248 2.287 1.00 94.19 82 SER A N 1
ATOM 634 C CA . SER A 1 82 ? -11.316 2.096 0.830 1.00 94.19 82 SER A CA 1
ATOM 635 C C . SER A 1 82 ? -10.269 2.946 0.109 1.00 94.19 82 SER A C 1
ATOM 637 O O . SER A 1 82 ? -9.595 2.433 -0.785 1.00 94.19 82 SER A O 1
ATOM 639 N N . PHE A 1 83 ? -10.064 4.202 0.522 1.00 94.69 83 PHE A N 1
ATOM 640 C CA . PHE A 1 83 ? -9.007 5.051 -0.036 1.00 94.69 83 PHE A CA 1
ATOM 641 C C . PHE A 1 83 ? -7.615 4.474 0.211 1.00 94.69 83 PHE A C 1
ATOM 643 O O . PHE A 1 83 ? -6.798 4.437 -0.710 1.00 94.69 83 PHE A O 1
ATOM 650 N N . ILE A 1 84 ? -7.351 3.974 1.422 1.00 95.31 84 ILE A N 1
ATOM 651 C CA . ILE A 1 84 ? -6.053 3.376 1.746 1.00 95.31 84 ILE A CA 1
ATOM 652 C C . ILE A 1 84 ? -5.807 2.131 0.887 1.00 95.31 84 ILE A C 1
ATOM 654 O O . ILE A 1 84 ? -4.738 1.996 0.292 1.00 95.31 84 ILE A O 1
ATOM 658 N N . ILE A 1 85 ? -6.796 1.238 0.784 1.00 95.62 85 ILE A N 1
ATOM 659 C CA . ILE A 1 85 ? -6.701 0.023 -0.034 1.00 95.62 85 ILE A CA 1
ATOM 660 C C . ILE A 1 85 ? -6.488 0.379 -1.509 1.00 95.62 85 ILE A C 1
ATOM 662 O O . ILE A 1 85 ? -5.597 -0.184 -2.142 1.00 95.62 85 ILE A O 1
ATOM 666 N N . ALA A 1 86 ? -7.263 1.318 -2.059 1.00 95.38 86 ALA A N 1
ATOM 667 C CA . ALA A 1 86 ? -7.170 1.716 -3.463 1.00 95.38 86 ALA A CA 1
ATOM 668 C C . ALA A 1 86 ? -5.811 2.346 -3.802 1.00 95.38 86 ALA A C 1
ATOM 670 O O . ALA A 1 86 ? -5.201 1.997 -4.820 1.00 95.38 86 ALA A O 1
ATOM 671 N N . GLY A 1 87 ? -5.309 3.231 -2.935 1.00 94.81 87 GLY A N 1
ATOM 672 C CA . GLY A 1 87 ? -3.992 3.838 -3.092 1.00 94.81 87 GLY A CA 1
ATOM 673 C C . GLY A 1 87 ? -2.875 2.805 -2.993 1.00 94.81 87 GLY A C 1
ATOM 674 O O . GLY A 1 87 ? -2.028 2.744 -3.881 1.00 94.81 87 GLY A O 1
ATOM 675 N N . ALA A 1 88 ? -2.908 1.927 -1.986 1.00 95.12 88 ALA A N 1
ATOM 676 C CA . ALA A 1 88 ? -1.884 0.903 -1.790 1.00 95.12 88 ALA A CA 1
ATOM 677 C C . ALA A 1 88 ? -1.883 -0.120 -2.933 1.00 95.12 88 ALA A C 1
ATOM 679 O O . ALA A 1 88 ? -0.822 -0.498 -3.431 1.00 95.12 88 ALA A O 1
ATOM 680 N N . TYR A 1 89 ? -3.067 -0.527 -3.394 1.00 95.69 89 TYR A N 1
ATOM 681 C CA . TYR A 1 89 ? -3.219 -1.406 -4.548 1.00 95.69 89 TYR A CA 1
ATOM 682 C C . TYR A 1 89 ? -2.644 -0.766 -5.808 1.00 95.69 89 TYR A C 1
ATOM 684 O O . TYR A 1 89 ? -1.879 -1.403 -6.525 1.00 95.69 89 TYR A O 1
ATOM 692 N N . THR A 1 90 ? -2.965 0.502 -6.070 1.00 93.81 90 THR A N 1
ATOM 693 C CA . THR A 1 90 ? -2.447 1.227 -7.236 1.00 93.81 90 THR A CA 1
ATOM 694 C C . THR A 1 90 ? -0.934 1.377 -7.168 1.00 93.81 90 THR A C 1
ATOM 696 O O . THR A 1 90 ? -0.252 1.060 -8.142 1.00 93.81 90 THR A O 1
ATOM 699 N N . LEU A 1 91 ? -0.410 1.777 -6.010 1.00 92.69 91 LEU A N 1
ATOM 700 C CA . LEU A 1 91 ? 1.015 1.949 -5.755 1.00 92.69 91 LEU A CA 1
ATOM 701 C C . LEU A 1 91 ? 1.789 0.661 -6.043 1.00 92.69 91 LEU A C 1
ATOM 703 O O . LEU A 1 91 ? 2.712 0.655 -6.859 1.00 92.69 91 LEU A O 1
ATOM 707 N N . LEU A 1 92 ? 1.370 -0.449 -5.431 1.00 92.31 92 LEU A N 1
ATOM 708 C CA . LEU A 1 92 ? 2.012 -1.744 -5.633 1.00 92.31 92 LEU A CA 1
ATOM 709 C C . LEU A 1 92 ? 1.804 -2.270 -7.053 1.00 92.31 92 LEU A C 1
ATOM 711 O O . LEU A 1 92 ? 2.741 -2.789 -7.645 1.00 92.31 92 LEU A O 1
ATOM 715 N N . ARG A 1 93 ? 0.619 -2.105 -7.647 1.00 91.62 93 ARG A N 1
ATOM 716 C CA . ARG A 1 93 ? 0.350 -2.546 -9.022 1.00 91.62 93 ARG A CA 1
ATOM 717 C C . ARG A 1 93 ? 1.252 -1.844 -10.032 1.00 91.62 93 ARG A C 1
ATOM 719 O O . ARG A 1 93 ? 1.693 -2.482 -10.981 1.00 91.62 93 ARG A O 1
ATOM 726 N N . VAL A 1 94 ? 1.498 -0.543 -9.872 1.00 89.62 94 VAL A N 1
ATOM 727 C CA . VAL A 1 94 ? 2.401 0.201 -10.763 1.00 89.62 94 VAL A CA 1
ATOM 728 C C . VAL A 1 94 ? 3.849 -0.226 -10.522 1.00 89.62 94 VAL A C 1
ATOM 730 O O . VAL A 1 94 ? 4.554 -0.509 -11.485 1.00 89.62 94 VAL A O 1
ATOM 733 N N . ALA A 1 95 ? 4.261 -0.376 -9.260 1.00 87.94 95 ALA A N 1
ATOM 734 C CA . ALA A 1 95 ? 5.597 -0.854 -8.907 1.00 87.94 95 ALA A CA 1
ATOM 735 C C . ALA A 1 95 ? 5.893 -2.263 -9.460 1.00 87.94 95 ALA A C 1
ATOM 737 O O . ALA A 1 95 ? 6.942 -2.489 -10.053 1.00 87.94 95 ALA A O 1
ATOM 738 N N . LEU A 1 96 ? 4.949 -3.199 -9.331 1.00 86.94 96 LEU A N 1
ATOM 739 C CA . LEU A 1 96 ? 5.091 -4.593 -9.775 1.00 86.94 96 LEU A CA 1
ATOM 740 C C . LEU A 1 96 ? 5.075 -4.767 -11.299 1.00 86.94 96 LEU A C 1
ATOM 742 O O . LEU A 1 96 ? 5.486 -5.812 -11.797 1.00 86.94 96 LEU A O 1
ATOM 746 N N . ARG A 1 97 ? 4.601 -3.769 -12.056 1.00 85.94 97 ARG A N 1
ATOM 747 C CA . ARG A 1 97 ? 4.694 -3.774 -13.527 1.00 85.94 97 ARG A CA 1
ATOM 748 C C . ARG A 1 97 ? 6.109 -3.500 -14.019 1.00 85.94 97 ARG A C 1
ATOM 750 O O . ARG A 1 97 ? 6.410 -3.799 -15.173 1.00 85.94 97 ARG A O 1
ATOM 757 N N . LEU A 1 98 ? 6.954 -2.906 -13.181 1.00 80.62 98 LEU A N 1
ATOM 758 C CA . LEU A 1 98 ? 8.328 -2.615 -13.544 1.00 80.62 98 LEU A CA 1
ATOM 759 C C . LEU A 1 98 ? 9.180 -3.885 -13.459 1.00 80.62 98 LEU A C 1
ATOM 761 O O . LEU A 1 98 ? 9.050 -4.653 -12.503 1.00 80.62 98 LEU A O 1
ATOM 765 N N . PRO A 1 99 ? 10.092 -4.113 -14.421 1.00 78.19 99 PRO A N 1
ATOM 766 C CA . PRO A 1 99 ? 11.072 -5.181 -14.304 1.00 78.19 99 PRO A CA 1
ATOM 767 C C . PRO A 1 99 ? 11.845 -5.060 -12.987 1.00 78.19 99 PRO A C 1
ATOM 769 O O . PRO A 1 99 ? 12.300 -3.970 -12.634 1.00 78.19 99 PRO A O 1
ATOM 772 N N . VAL A 1 100 ? 12.067 -6.179 -12.294 1.00 69.75 100 VAL A N 1
ATOM 773 C CA . VAL A 1 100 ? 12.752 -6.231 -10.982 1.00 69.75 100 VAL A CA 1
ATOM 774 C C . VAL A 1 100 ? 14.124 -5.535 -11.005 1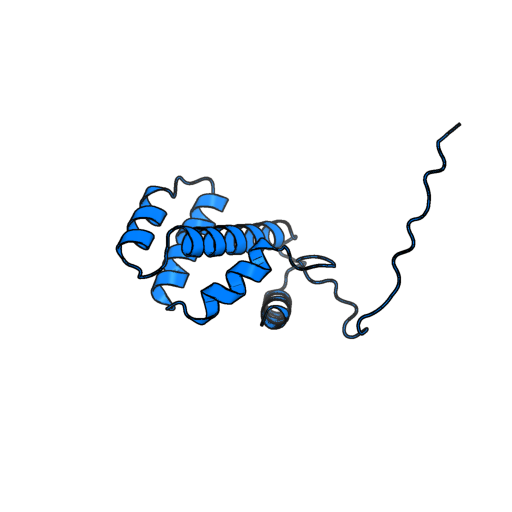.00 69.75 100 VAL A C 1
ATOM 776 O O . VAL A 1 100 ? 14.551 -4.955 -10.013 1.00 69.75 100 VAL A O 1
ATOM 779 N N . LEU A 1 101 ? 14.798 -5.530 -12.159 1.00 67.19 101 LEU A N 1
ATOM 780 C CA . LEU A 1 101 ? 16.095 -4.875 -12.357 1.00 67.19 101 LEU A CA 1
ATOM 781 C C . LEU A 1 101 ? 16.019 -3.337 -12.407 1.00 67.19 101 LEU A C 1
ATOM 783 O O . LEU A 1 101 ? 17.031 -2.668 -12.200 1.00 67.19 101 LEU A O 1
ATOM 787 N N . THR A 1 102 ? 14.841 -2.775 -12.686 1.00 68.50 102 THR A N 1
ATOM 788 C CA . THR A 1 102 ? 14.627 -1.326 -12.843 1.00 68.50 102 THR A CA 1
ATOM 789 C C . THR A 1 102 ? 14.165 -0.658 -11.551 1.00 68.50 102 THR A C 1
ATOM 791 O O . THR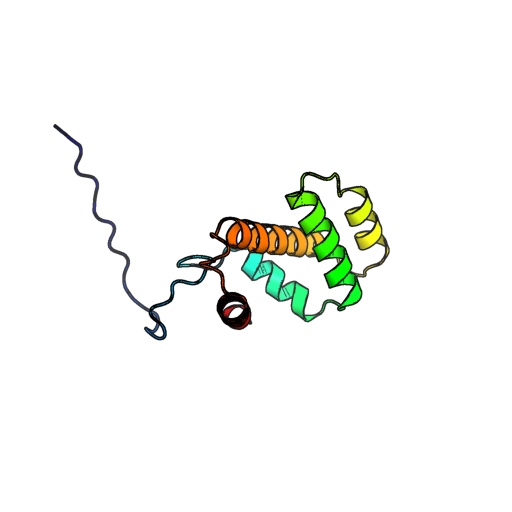 A 1 102 ? 14.655 0.421 -11.219 1.00 68.50 102 THR A O 1
ATOM 794 N N . LEU A 1 103 ? 13.301 -1.311 -10.767 1.00 74.50 103 LEU A N 1
ATOM 795 C CA . LEU A 1 103 ? 12.828 -0.778 -9.490 1.00 74.50 103 LEU A CA 1
ATOM 796 C C . LEU A 1 103 ? 13.743 -1.217 -8.340 1.00 74.50 103 LEU A C 1
ATOM 798 O O . LEU A 1 103 ? 13.415 -2.096 -7.543 1.00 74.50 103 LEU A O 1
ATOM 802 N N . LYS A 1 104 ? 14.920 -0.593 -8.249 1.00 81.94 104 LYS A N 1
ATOM 803 C CA . LYS A 1 104 ? 15.812 -0.789 -7.098 1.00 81.94 104 LYS A CA 1
ATOM 804 C C . LYS A 1 104 ? 15.116 -0.319 -5.820 1.00 81.94 104 LYS A C 1
ATOM 806 O O . LYS A 1 104 ? 14.457 0.718 -5.813 1.00 81.94 104 LYS A O 1
ATOM 811 N N . GLN A 1 105 ? 15.321 -1.042 -4.720 1.00 82.75 105 GLN A N 1
ATOM 812 C CA . GLN A 1 105 ? 14.697 -0.726 -3.431 1.00 82.75 105 GLN A CA 1
ATOM 813 C C . GLN A 1 105 ? 14.969 0.719 -2.980 1.00 82.75 105 GLN A C 1
ATOM 815 O O . GLN A 1 105 ? 14.074 1.373 -2.452 1.00 82.75 105 GLN A O 1
ATOM 820 N N . GLU A 1 106 ? 16.184 1.223 -3.204 1.00 84.00 106 GLU A N 1
ATOM 821 C CA . GLU A 1 106 ? 16.542 2.604 -2.859 1.00 84.00 106 GLU A CA 1
ATOM 822 C C . GLU A 1 106 ? 15.776 3.629 -3.699 1.00 84.00 106 GLU A C 1
ATOM 824 O O . GLU A 1 106 ? 15.242 4.586 -3.143 1.00 84.00 106 GLU A O 1
ATOM 829 N N . ALA A 1 107 ? 15.605 3.374 -5.000 1.00 81.25 107 ALA A N 1
ATOM 830 C CA . ALA A 1 107 ? 14.794 4.228 -5.860 1.00 81.25 107 ALA A CA 1
ATOM 831 C C . ALA A 1 107 ? 13.335 4.254 -5.388 1.00 81.25 107 ALA A C 1
ATOM 833 O O . ALA A 1 107 ? 12.781 5.322 -5.142 1.00 81.25 107 ALA A O 1
ATOM 834 N N . PHE A 1 108 ? 12.753 3.083 -5.129 1.00 85.44 108 PHE A N 1
ATOM 835 C CA . PHE A 1 108 ? 11.392 2.984 -4.608 1.00 85.44 108 PHE A CA 1
ATOM 836 C C . PHE A 1 108 ? 11.209 3.749 -3.288 1.00 85.44 108 PHE A C 1
ATOM 838 O O . PHE A 1 108 ? 10.220 4.456 -3.114 1.00 85.44 108 PHE A O 1
ATOM 845 N N . LYS A 1 109 ? 12.171 3.661 -2.359 1.00 85.06 109 LYS A N 1
ATOM 846 C CA . LYS A 1 109 ? 12.137 4.425 -1.100 1.00 85.06 109 LYS A CA 1
ATOM 847 C C . LYS A 1 109 ? 12.208 5.933 -1.330 1.00 85.06 109 LYS A C 1
ATOM 849 O O . LYS A 1 109 ? 11.542 6.664 -0.605 1.00 85.06 109 LYS A O 1
ATOM 854 N N . GLU A 1 110 ? 13.029 6.400 -2.269 1.00 85.81 110 GLU A N 1
ATOM 855 C CA . GLU A 1 110 ? 13.102 7.821 -2.626 1.00 85.81 110 GLU A CA 1
ATOM 856 C C . GLU A 1 110 ? 11.776 8.320 -3.195 1.00 85.81 110 GLU A C 1
ATOM 858 O O . GLU A 1 110 ? 11.248 9.304 -2.689 1.00 85.81 110 GLU A O 1
ATOM 863 N N . ASP A 1 111 ? 11.176 7.579 -4.129 1.00 85.00 111 ASP A N 1
ATOM 864 C CA . ASP A 1 111 ? 9.877 7.934 -4.712 1.00 85.00 111 ASP A CA 1
ATOM 865 C C . ASP A 1 111 ? 8.772 7.975 -3.640 1.00 85.00 111 ASP A C 1
ATOM 867 O O . ASP A 1 111 ? 7.894 8.832 -3.668 1.00 85.00 111 ASP A O 1
ATOM 871 N N . LEU A 1 112 ? 8.823 7.088 -2.636 1.00 87.44 112 LEU A N 1
ATOM 872 C CA . LEU A 1 112 ? 7.901 7.141 -1.495 1.00 87.44 112 LEU A CA 1
ATOM 873 C C . LEU A 1 112 ? 8.125 8.355 -0.580 1.00 87.44 112 LEU A C 1
ATOM 875 O O . LEU A 1 112 ? 7.178 8.789 0.075 1.00 87.44 112 LEU A O 1
ATOM 879 N N . LYS A 1 113 ? 9.345 8.902 -0.494 1.00 85.69 113 LYS A N 1
ATOM 880 C CA . LYS A 1 113 ? 9.613 10.120 0.294 1.00 85.69 113 LYS A CA 1
ATOM 881 C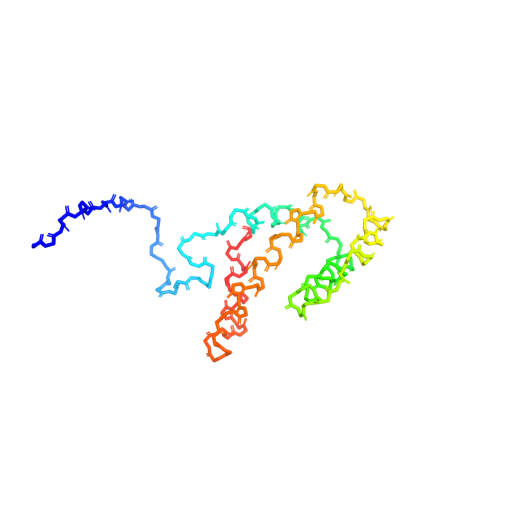 C . LYS A 1 113 ? 9.017 11.361 -0.362 1.00 85.69 113 LYS A C 1
ATOM 883 O O . LYS A 1 113 ? 8.635 12.273 0.363 1.00 85.69 113 LYS A O 1
ATOM 888 N N . GLU A 1 114 ? 8.911 11.383 -1.687 1.00 83.94 114 GLU A N 1
ATOM 889 C CA . GLU A 1 114 ? 8.284 12.484 -2.434 1.00 83.94 114 GLU A CA 1
ATOM 890 C C . GLU A 1 114 ? 6.769 12.568 -2.218 1.00 83.94 114 GLU A C 1
ATOM 892 O O . GLU A 1 114 ? 6.168 13.611 -2.451 1.00 83.94 114 GLU A O 1
ATOM 897 N N . LEU A 1 115 ? 6.147 11.497 -1.717 1.00 81.19 115 LEU A N 1
ATOM 898 C CA . LEU A 1 115 ? 4.721 11.483 -1.388 1.00 81.19 115 LEU A CA 1
ATOM 899 C C . LEU A 1 115 ? 4.385 12.252 -0.098 1.00 81.19 115 LEU A C 1
ATOM 901 O O . LEU A 1 115 ? 3.206 12.395 0.220 1.00 81.19 115 LEU A O 1
ATOM 905 N N . ARG A 1 116 ? 5.391 12.662 0.684 1.00 64.81 116 ARG A N 1
ATOM 906 C CA . ARG A 1 116 ? 5.230 13.084 2.081 1.00 64.81 116 ARG A CA 1
ATOM 907 C C . ARG A 1 116 ? 4.573 14.449 2.262 1.00 64.81 116 ARG A C 1
ATOM 909 O O . ARG A 1 116 ? 4.989 15.418 1.604 1.00 64.81 116 ARG A O 1
#

Secondary structure (DSSP, 8-state):
-------------S----S---TT-SS--HHHHHHHHHHTT--HHHHHHHHHHHHHHHTT---HHHHHHHHHTSS--HHHHHHHHHHHHHHHHHHHTS-TTTS-HHHHHHHHHTT-

Radius of gyration: 17.71 Å; chains: 1; bounding box: 32×39×61 Å